Protein AF-A0A961Z4N6-F1 (afdb_monomer_lite)

Foldseek 3Di:
DDDDQQDPVLLVQLLVQLLVLVCCLPPPPQDPVLVVPLLPPPDVSVLVSLLSSLVSQLVSVVVSVHDNVLSNVLSVVLSVQLSVLVNVLSCVCVVVVDDPVDVVNVVSVVVSSVSSSVSSVVSSVVRNVVD

Radius of gyration: 15.74 Å; chains: 1; bounding box: 38×22×52 Å

pLDDT: mean 94.67, std 10.09, range [41.44, 98.81]

Sequence (131 aa):
MNTMPQSAETVLALLTYLLVKHVLFDFVFQSSWQVENKGRYGHPAGFVHAGLHGLGTFAALLLAHMPLEISAMLGLGEGVFHYHADWAKDQITRRFAWTPKDQAFWTALGIDQTVHHASYLAVAAIAVMIA

Secondary structure (DSSP, 8-state):
----PPPHHHHHHHHHHHHHHHHIIIIIS--HHHHHHTTSTT-HHHHHHHHHHHHHHHHHHHHTT--HHHHHHHHHHHHHHHHHHHHHHHHHHHHTT--TTSHHHHHHHHHHHHHHHHHHHHHHHHHHHH-

Structure (mmCIF, N/CA/C/O backbone):
data_AF-A0A961Z4N6-F1
#
_entry.id   AF-A0A961Z4N6-F1
#
loop_
_atom_site.group_PDB
_atom_site.id
_atom_site.type_symbol
_atom_site.label_atom_id
_atom_site.label_alt_id
_atom_site.label_comp_id
_atom_site.label_asym_id
_atom_site.label_entity_id
_atom_site.label_seq_id
_atom_site.pdbx_PDB_ins_code
_atom_site.Cartn_x
_atom_site.Cartn_y
_atom_site.Cartn_z
_atom_site.occupancy
_atom_site.B_iso_or_equiv
_atom_site.auth_seq_id
_atom_site.auth_comp_id
_atom_site.auth_asym_id
_atom_site.auth_atom_id
_atom_site.pdbx_PDB_model_num
ATOM 1 N N . MET A 1 1 ? 13.204 -7.185 -28.816 1.00 43.25 1 MET A N 1
ATOM 2 C CA . MET A 1 1 ? 13.237 -5.985 -27.957 1.00 43.25 1 MET A CA 1
ATOM 3 C C . MET A 1 1 ? 14.340 -6.221 -26.950 1.00 43.25 1 MET A C 1
ATOM 5 O O . MET A 1 1 ? 14.276 -7.236 -26.274 1.00 43.25 1 MET A O 1
ATOM 9 N N . ASN A 1 2 ? 15.383 -5.390 -26.947 1.00 41.44 2 ASN A N 1
ATOM 10 C CA . ASN A 1 2 ? 16.447 -5.501 -25.952 1.00 41.44 2 ASN A CA 1
ATOM 11 C C . ASN A 1 2 ? 15.917 -4.909 -24.651 1.00 41.44 2 ASN A C 1
ATOM 13 O O . ASN A 1 2 ? 15.708 -3.703 -24.554 1.00 41.44 2 ASN A O 1
ATOM 17 N N . THR A 1 3 ? 15.634 -5.795 -23.717 1.00 52.03 3 THR A N 1
ATOM 18 C CA . THR A 1 3 ? 15.297 -5.520 -22.334 1.00 52.03 3 THR A CA 1
ATOM 19 C C . THR A 1 3 ? 16.523 -4.932 -21.625 1.00 52.03 3 THR A C 1
ATOM 21 O O . THR A 1 3 ? 17.619 -5.493 -21.712 1.00 52.03 3 THR A O 1
ATOM 24 N N . MET A 1 4 ? 16.390 -3.733 -21.044 1.00 52.28 4 MET A N 1
ATOM 25 C CA . MET A 1 4 ? 17.478 -3.108 -20.287 1.00 52.28 4 MET A CA 1
ATOM 26 C C . MET A 1 4 ? 17.373 -3.595 -18.841 1.00 52.28 4 MET A C 1
ATOM 28 O O . MET A 1 4 ? 16.414 -3.222 -18.165 1.00 52.28 4 MET A O 1
ATOM 32 N N . PRO A 1 5 ? 18.350 -4.370 -18.335 1.00 58.50 5 PRO A N 1
ATOM 33 C CA . PRO A 1 5 ? 18.309 -4.828 -16.956 1.00 58.50 5 PRO A CA 1
ATOM 34 C C . PRO A 1 5 ? 18.259 -3.615 -16.026 1.00 58.50 5 PRO A C 1
ATOM 36 O O . PRO A 1 5 ? 19.103 -2.719 -16.119 1.00 58.50 5 PRO A O 1
ATOM 39 N N . GLN A 1 6 ? 17.269 -3.576 -15.132 1.00 68.31 6 GLN A N 1
ATOM 40 C CA . GLN A 1 6 ? 17.198 -2.518 -14.129 1.00 68.31 6 GLN A CA 1
ATOM 41 C C . GLN A 1 6 ? 18.440 -2.582 -13.237 1.00 68.31 6 GLN A C 1
ATOM 43 O O . GLN A 1 6 ? 18.776 -3.638 -12.694 1.00 68.31 6 GLN A O 1
ATOM 48 N N . SER A 1 7 ? 19.130 -1.450 -13.075 1.00 82.75 7 SER A N 1
ATOM 49 C CA . SER A 1 7 ? 20.243 -1.377 -12.131 1.00 82.75 7 SER A CA 1
ATOM 50 C C . SER A 1 7 ? 19.712 -1.526 -10.701 1.00 82.75 7 SER A C 1
ATOM 52 O O . SER A 1 7 ? 18.543 -1.248 -10.416 1.00 82.75 7 SER A O 1
ATOM 54 N N . ALA A 1 8 ? 20.575 -1.939 -9.767 1.00 88.56 8 ALA A N 1
ATOM 55 C CA . ALA A 1 8 ? 20.203 -2.007 -8.351 1.00 88.56 8 ALA A CA 1
ATOM 56 C C . ALA A 1 8 ? 19.663 -0.656 -7.841 1.00 88.56 8 ALA A C 1
ATOM 58 O O . ALA A 1 8 ? 18.754 -0.615 -7.018 1.00 88.56 8 ALA A O 1
ATOM 59 N N . GLU A 1 9 ? 20.175 0.449 -8.384 1.00 90.12 9 GLU A N 1
ATOM 60 C CA . GLU A 1 9 ? 19.723 1.810 -8.095 1.00 90.12 9 GLU A CA 1
ATOM 61 C C . GLU A 1 9 ? 18.273 2.032 -8.544 1.00 90.12 9 GLU A C 1
ATOM 63 O O . GLU A 1 9 ? 17.486 2.588 -7.780 1.00 90.12 9 GLU A O 1
ATOM 68 N N . THR A 1 10 ? 17.884 1.555 -9.735 1.00 89.62 10 THR A N 1
ATOM 69 C CA . THR A 1 10 ? 16.497 1.636 -10.222 1.00 89.62 10 THR A CA 1
ATOM 70 C C . THR A 1 10 ? 15.542 0.854 -9.323 1.00 89.62 10 THR A C 1
ATOM 72 O O . THR A 1 10 ? 14.493 1.377 -8.952 1.00 89.62 10 THR A O 1
ATOM 75 N N . VAL A 1 11 ? 15.917 -0.361 -8.909 1.00 93.00 11 VAL A N 1
ATOM 76 C CA . VAL A 1 11 ? 15.087 -1.187 -8.014 1.00 93.00 11 VAL A CA 1
ATOM 77 C C . VAL A 1 11 ? 14.940 -0.532 -6.640 1.00 93.00 11 VAL A C 1
ATOM 79 O O . VAL A 1 11 ? 13.837 -0.470 -6.097 1.00 93.00 11 VAL A O 1
ATOM 82 N N . LEU A 1 12 ? 16.031 0.001 -6.082 1.00 95.38 12 LEU A N 1
ATOM 83 C CA . LEU A 1 12 ? 15.997 0.722 -4.809 1.00 95.38 12 LEU A CA 1
ATOM 84 C C . LEU A 1 12 ? 15.148 1.995 -4.900 1.00 95.38 12 LEU A C 1
ATOM 86 O O . LEU A 1 12 ? 14.374 2.269 -3.982 1.00 95.38 12 LEU A O 1
ATOM 90 N N . ALA A 1 13 ? 15.241 2.747 -5.998 1.00 95.75 13 ALA A N 1
ATOM 91 C CA . ALA A 1 13 ? 14.413 3.927 -6.231 1.00 95.75 13 ALA A CA 1
ATOM 92 C C . ALA A 1 13 ? 12.924 3.561 -6.349 1.00 95.75 13 ALA A C 1
ATOM 94 O O . ALA A 1 13 ? 12.087 4.202 -5.711 1.00 95.75 13 ALA A O 1
ATOM 95 N N . LEU A 1 14 ? 12.600 2.496 -7.093 1.00 96.62 14 LEU A N 1
ATOM 96 C CA . LEU A 1 14 ? 11.241 1.971 -7.224 1.00 96.62 14 LEU A CA 1
ATOM 97 C C . LEU A 1 14 ? 10.671 1.563 -5.861 1.00 96.62 14 LEU A C 1
ATOM 99 O O . LEU A 1 14 ? 9.601 2.031 -5.477 1.00 96.62 14 LEU A O 1
ATOM 103 N N . LEU A 1 15 ? 11.392 0.738 -5.099 1.00 98.00 15 LEU A N 1
ATOM 104 C CA . LEU A 1 15 ? 10.952 0.309 -3.770 1.00 98.00 15 LEU A CA 1
ATOM 105 C C . LEU A 1 15 ? 10.799 1.497 -2.819 1.00 98.00 15 LEU A C 1
ATOM 107 O O . LEU A 1 15 ? 9.801 1.582 -2.112 1.00 98.00 15 LEU A O 1
ATOM 111 N N . THR A 1 16 ? 11.732 2.451 -2.839 1.00 98.38 16 THR A N 1
ATOM 112 C CA . THR A 1 16 ? 11.635 3.667 -2.020 1.00 98.38 16 THR A CA 1
ATOM 113 C C . THR A 1 16 ? 10.366 4.449 -2.348 1.00 98.38 16 THR A C 1
ATOM 115 O O . THR A 1 16 ? 9.631 4.826 -1.437 1.00 98.38 16 THR A O 1
ATOM 118 N N . TYR A 1 17 ? 10.060 4.642 -3.634 1.00 98.56 17 TYR A N 1
ATOM 119 C CA . TYR A 1 17 ? 8.821 5.290 -4.056 1.00 98.56 17 TYR A CA 1
ATOM 120 C C . TYR A 1 17 ? 7.591 4.536 -3.535 1.00 98.56 17 TYR A C 1
ATOM 122 O O . TYR A 1 17 ? 6.687 5.151 -2.970 1.00 98.56 17 TYR A O 1
ATOM 130 N N . LEU A 1 18 ? 7.551 3.210 -3.698 1.00 98.56 18 LEU A N 1
ATOM 131 C CA . LEU A 1 18 ? 6.416 2.381 -3.278 1.00 98.56 18 LEU A CA 1
ATOM 132 C C . LEU A 1 18 ? 6.210 2.401 -1.750 1.00 98.56 18 LEU A C 1
ATOM 134 O O . LEU A 1 18 ? 5.076 2.432 -1.277 1.00 98.56 18 LEU A O 1
ATOM 138 N N . LEU A 1 19 ? 7.287 2.456 -0.966 1.00 98.50 19 LEU A N 1
ATOM 139 C CA . LEU A 1 19 ? 7.204 2.602 0.491 1.00 98.50 19 LEU A CA 1
ATOM 140 C C . LEU A 1 19 ? 6.708 3.998 0.895 1.00 98.50 19 LEU A C 1
ATOM 142 O O . LEU A 1 19 ? 5.834 4.128 1.753 1.00 98.50 19 LEU A O 1
ATOM 146 N N . VAL A 1 20 ? 7.218 5.052 0.250 1.00 98.62 20 VAL A N 1
ATOM 147 C CA . VAL A 1 20 ? 6.794 6.431 0.529 1.00 98.62 20 VAL A CA 1
ATOM 148 C C . VAL A 1 20 ? 5.337 6.654 0.122 1.00 98.62 20 VAL A C 1
ATOM 150 O O . VAL A 1 20 ? 4.575 7.217 0.906 1.00 98.62 20 VAL A O 1
ATOM 153 N N . LYS A 1 21 ? 4.895 6.176 -1.052 1.00 98.25 21 LYS A N 1
ATOM 154 C CA . LYS A 1 21 ? 3.476 6.288 -1.441 1.00 98.25 21 LYS A CA 1
ATOM 155 C C . LYS A 1 21 ? 2.580 5.589 -0.422 1.00 98.25 21 LYS A C 1
ATOM 157 O O . LYS A 1 21 ? 1.518 6.110 -0.102 1.00 98.25 21 LYS A O 1
ATOM 162 N N . HIS A 1 22 ? 3.014 4.437 0.096 1.00 98.56 22 HIS A N 1
ATOM 163 C CA . HIS A 1 22 ? 2.210 3.640 1.011 1.00 98.56 22 HIS A CA 1
ATOM 164 C C . HIS A 1 22 ? 1.929 4.411 2.291 1.00 98.56 22 HIS A C 1
ATOM 166 O O . HIS A 1 22 ? 0.772 4.584 2.660 1.00 98.56 22 HIS A O 1
ATOM 172 N N . VAL A 1 23 ? 2.974 4.944 2.937 1.00 98.44 23 VAL A N 1
ATOM 173 C CA . VAL A 1 23 ? 2.776 5.713 4.170 1.00 98.44 23 VAL A CA 1
ATOM 174 C C . VAL A 1 23 ? 1.920 6.961 3.927 1.00 98.44 23 VAL A C 1
ATOM 176 O O . VAL A 1 23 ? 1.067 7.300 4.747 1.00 98.44 23 VAL A O 1
ATOM 179 N N . LEU A 1 24 ? 2.090 7.617 2.775 1.00 98.62 24 LEU A N 1
ATOM 180 C CA . LEU A 1 24 ? 1.288 8.780 2.416 1.00 98.62 24 LEU A CA 1
ATOM 181 C C . LEU A 1 24 ? -0.191 8.421 2.235 1.00 98.62 24 LEU A C 1
ATOM 183 O O . LEU A 1 24 ? -1.047 9.121 2.768 1.00 98.62 24 LEU A O 1
ATOM 187 N N . PHE A 1 25 ? -0.512 7.343 1.524 1.00 98.44 25 PHE A N 1
ATOM 188 C CA . PHE A 1 25 ? -1.897 6.978 1.222 1.00 98.44 25 PHE A CA 1
ATOM 189 C C . PHE A 1 25 ? -2.631 6.300 2.380 1.00 98.44 25 PHE A C 1
ATOM 191 O O . PHE A 1 25 ? -3.842 6.493 2.480 1.00 98.44 25 PHE A O 1
ATOM 198 N N . ASP A 1 26 ? -1.929 5.587 3.264 1.00 97.38 26 ASP A N 1
ATOM 199 C CA . ASP A 1 26 ? -2.531 4.905 4.422 1.00 97.38 26 ASP A CA 1
ATOM 200 C C . ASP A 1 26 ? -2.633 5.782 5.667 1.00 97.38 26 ASP A C 1
ATOM 202 O O . ASP A 1 26 ? -3.561 5.632 6.457 1.00 97.38 26 ASP A O 1
ATOM 206 N N . PHE A 1 27 ? -1.692 6.706 5.872 1.00 96.62 27 PHE A N 1
ATOM 207 C CA . PHE A 1 27 ? -1.607 7.421 7.150 1.00 96.62 27 PHE A CA 1
ATOM 208 C C . PHE A 1 27 ? -1.743 8.930 7.028 1.00 96.62 27 PHE A C 1
ATOM 210 O O . PHE A 1 27 ? -2.223 9.563 7.965 1.00 96.62 27 PHE A O 1
ATOM 217 N N . VAL A 1 28 ? -1.328 9.523 5.906 1.00 98.00 28 VAL A N 1
ATOM 218 C CA . VAL A 1 28 ? -1.317 10.989 5.762 1.00 98.00 28 VAL A CA 1
ATOM 219 C C . VAL A 1 28 ? -2.552 11.489 5.018 1.00 98.00 28 VAL A C 1
ATOM 221 O O . VAL A 1 28 ? -3.194 12.441 5.451 1.00 98.00 28 VAL A O 1
ATOM 224 N N . PHE A 1 29 ? -2.898 10.850 3.903 1.00 97.81 29 PHE A N 1
ATOM 225 C CA . PHE A 1 29 ? -3.965 11.287 3.000 1.00 97.81 29 PHE A CA 1
ATOM 226 C C . PHE A 1 29 ? -5.232 10.439 3.101 1.00 97.81 29 PHE A C 1
ATOM 228 O O . PHE A 1 29 ? -6.232 10.761 2.456 1.00 97.81 29 PHE A O 1
ATOM 235 N N . GLN A 1 30 ? -5.221 9.378 3.912 1.00 97.31 30 GLN A N 1
ATOM 236 C CA . GLN A 1 30 ? -6.412 8.572 4.126 1.00 97.31 30 GLN A CA 1
ATOM 237 C C . GLN A 1 30 ? -7.479 9.385 4.870 1.00 97.31 30 GLN A C 1
ATOM 239 O O . GLN A 1 30 ? -7.289 9.830 5.999 1.00 97.31 30 GLN A O 1
ATOM 244 N N . SER A 1 31 ? -8.637 9.560 4.239 1.00 97.81 31 SER A N 1
ATOM 245 C CA . SER A 1 31 ? -9.771 10.267 4.838 1.00 97.81 31 SER A CA 1
ATOM 246 C C . SER A 1 31 ? -10.504 9.413 5.877 1.00 97.81 31 SER A C 1
ATOM 248 O O . SER A 1 31 ? -10.537 8.183 5.782 1.00 97.81 31 SER A O 1
ATOM 250 N N . SER A 1 32 ? -11.205 10.056 6.816 1.00 97.12 32 SER A N 1
ATOM 251 C CA . SER A 1 32 ? -12.086 9.363 7.771 1.00 97.12 32 SER A CA 1
ATOM 252 C C . SER A 1 32 ? -13.142 8.505 7.064 1.00 97.12 32 SER A C 1
ATOM 254 O O . SER A 1 32 ? -13.393 7.376 7.476 1.00 97.12 32 SER A O 1
ATOM 256 N N . TRP A 1 33 ? -13.676 8.976 5.929 1.00 98.00 33 TRP A N 1
ATOM 257 C CA . TRP A 1 33 ? -14.607 8.199 5.106 1.00 98.00 33 TRP A CA 1
ATOM 258 C C . TRP A 1 33 ? -13.995 6.880 4.610 1.00 98.00 33 TRP A C 1
ATOM 260 O O . TRP A 1 33 ? -14.667 5.847 4.630 1.00 98.00 33 TRP A O 1
ATOM 270 N N . GLN A 1 34 ? -12.719 6.885 4.210 1.00 97.75 34 GLN A N 1
ATOM 271 C CA . GLN A 1 34 ? -11.994 5.663 3.851 1.00 97.75 34 GLN A CA 1
ATOM 272 C C . GLN A 1 34 ? -11.776 4.762 5.059 1.00 97.75 34 GLN A C 1
ATOM 274 O O . GLN A 1 34 ? -12.093 3.581 4.979 1.00 97.75 34 GLN A O 1
ATOM 279 N N . VAL A 1 35 ? -11.282 5.299 6.176 1.00 95.00 35 VAL A N 1
ATOM 280 C CA . VAL A 1 35 ? -11.017 4.516 7.396 1.00 95.00 35 VAL A CA 1
ATOM 281 C C . VAL A 1 35 ? -12.274 3.793 7.886 1.00 95.00 35 VAL A C 1
ATOM 283 O O . VAL A 1 35 ? -12.233 2.602 8.179 1.00 95.00 35 VAL A O 1
ATOM 286 N N . GLU A 1 36 ? -13.411 4.483 7.923 1.00 95.38 36 GLU A N 1
ATOM 287 C CA . GLU A 1 36 ? -14.661 3.927 8.447 1.00 95.38 36 GLU A CA 1
ATOM 288 C C . GLU A 1 36 ? -15.279 2.858 7.539 1.00 95.38 36 GLU A C 1
ATOM 290 O O . GLU A 1 36 ? -15.954 1.945 8.027 1.00 95.38 36 GLU A O 1
ATOM 295 N N . ASN A 1 37 ? -15.068 2.968 6.222 1.00 97.19 37 ASN A N 1
ATOM 296 C CA . ASN A 1 37 ? -15.833 2.204 5.242 1.00 97.19 37 ASN A CA 1
ATOM 297 C C . ASN A 1 37 ? -15.009 1.243 4.373 1.00 97.19 37 ASN A C 1
ATOM 299 O O . ASN A 1 37 ? -15.619 0.376 3.749 1.00 97.19 37 ASN A O 1
ATOM 303 N N . LYS A 1 38 ? -13.669 1.335 4.316 1.00 93.25 38 LYS A N 1
ATOM 304 C CA . LYS A 1 38 ? -12.846 0.455 3.454 1.00 93.25 38 LYS A CA 1
ATOM 305 C C . LYS A 1 38 ? -12.956 -1.027 3.814 1.00 93.25 38 LYS A C 1
ATOM 307 O O . LYS A 1 38 ? -12.860 -1.885 2.947 1.00 93.25 38 LYS A O 1
ATOM 312 N N . GLY A 1 39 ? -13.278 -1.305 5.073 1.00 93.69 39 GLY A N 1
ATOM 313 C CA . GLY A 1 39 ? -13.576 -2.637 5.580 1.00 93.69 39 GLY A CA 1
ATOM 314 C C . GLY A 1 39 ? -14.864 -3.284 5.068 1.00 93.69 39 GLY A C 1
ATOM 315 O O . GLY A 1 39 ? -15.069 -4.482 5.251 1.00 93.69 39 GLY A O 1
ATOM 316 N N . ARG A 1 40 ? -15.765 -2.526 4.433 1.00 96.81 40 ARG A N 1
ATOM 317 C CA . ARG A 1 40 ? -17.021 -3.054 3.886 1.00 96.81 40 ARG A CA 1
ATOM 318 C C . ARG A 1 40 ? -16.783 -3.543 2.460 1.00 96.81 40 ARG A C 1
ATOM 320 O O . ARG A 1 40 ? -16.469 -2.749 1.573 1.00 96.81 40 ARG A O 1
ATOM 327 N N . TYR A 1 41 ? -16.960 -4.844 2.234 1.00 97.88 41 TYR A N 1
ATOM 328 C CA . TYR A 1 41 ? -16.776 -5.428 0.905 1.00 97.88 41 TYR A CA 1
ATOM 329 C C . TYR A 1 41 ? -17.703 -4.756 -0.125 1.00 97.88 41 TYR A C 1
ATOM 331 O O . TYR A 1 41 ? -18.867 -4.484 0.161 1.00 97.88 41 TYR A O 1
ATOM 339 N N . GLY A 1 42 ? -17.180 -4.450 -1.309 1.00 97.25 42 GLY A N 1
ATOM 340 C CA . GLY A 1 42 ? -17.848 -3.694 -2.367 1.00 97.25 42 GLY A CA 1
ATOM 341 C C . GLY A 1 42 ? -18.025 -2.189 -2.125 1.00 97.25 42 GLY A C 1
ATOM 342 O O . GLY A 1 42 ? -18.550 -1.502 -3.000 1.00 97.25 42 GLY A O 1
ATOM 343 N N . HIS A 1 43 ? -17.634 -1.639 -0.971 1.00 98.25 43 HIS A N 1
ATOM 344 C CA . HIS A 1 43 ? -17.892 -0.229 -0.686 1.00 98.25 43 HIS A CA 1
ATOM 345 C C . HIS A 1 43 ? -16.961 0.706 -1.487 1.00 98.25 43 HIS A C 1
ATOM 347 O O . HIS A 1 43 ? -15.746 0.476 -1.504 1.00 98.25 43 HIS A O 1
ATOM 353 N N . PRO A 1 44 ? -17.472 1.820 -2.061 1.00 98.31 44 PRO A N 1
ATOM 354 C CA . PRO A 1 44 ? -16.670 2.752 -2.861 1.00 98.31 44 PRO A CA 1
ATOM 355 C C . PRO A 1 44 ? -15.416 3.270 -2.158 1.00 98.31 44 PRO A C 1
ATOM 357 O O . PRO A 1 44 ? -14.395 3.485 -2.794 1.00 98.31 44 PRO A O 1
ATOM 360 N N . ALA A 1 45 ? -15.466 3.431 -0.838 1.00 97.94 45 ALA A N 1
ATOM 361 C CA . ALA A 1 45 ? -14.321 3.881 -0.051 1.00 97.94 45 ALA A CA 1
ATOM 362 C C . ALA A 1 45 ? -13.110 2.947 -0.132 1.00 97.94 45 ALA A C 1
ATOM 364 O O . ALA A 1 45 ? -11.981 3.425 -0.240 1.00 97.94 45 ALA A O 1
ATOM 365 N N . GLY A 1 46 ? -13.346 1.631 -0.135 1.00 97.88 46 GLY A N 1
ATOM 366 C CA . GLY A 1 46 ? -12.277 0.658 -0.331 1.00 97.88 46 GLY A CA 1
ATOM 367 C C . GLY A 1 46 ? -11.731 0.715 -1.756 1.00 97.88 46 GLY A C 1
ATOM 368 O O . GLY A 1 46 ? -10.519 0.722 -1.933 1.00 97.88 46 GLY A O 1
ATOM 369 N N . PHE A 1 47 ? -12.598 0.866 -2.764 1.00 98.44 47 PHE A N 1
ATOM 370 C CA . PHE A 1 47 ? -12.160 1.011 -4.158 1.00 98.44 47 PHE A CA 1
ATOM 371 C C . PHE A 1 47 ? -11.365 2.290 -4.410 1.00 98.44 47 PHE A C 1
ATOM 373 O O . PHE A 1 47 ? -10.356 2.245 -5.101 1.00 98.44 47 PHE A O 1
ATOM 380 N N . VAL A 1 48 ? -11.780 3.424 -3.841 1.00 98.56 48 VAL A N 1
ATOM 381 C CA . VAL A 1 48 ? -11.049 4.692 -3.970 1.00 98.56 48 VAL A CA 1
ATOM 382 C C . VAL A 1 48 ? -9.678 4.578 -3.312 1.00 98.56 48 VAL A C 1
ATOM 384 O O . VAL A 1 48 ? -8.683 4.961 -3.915 1.00 98.56 48 VAL A O 1
ATOM 387 N N . HIS A 1 49 ? -9.604 4.025 -2.100 1.00 98.50 49 HIS A N 1
ATOM 388 C CA . HIS A 1 49 ? -8.333 3.850 -1.400 1.00 98.50 49 HIS A CA 1
ATOM 389 C C . HIS A 1 49 ? -7.378 2.910 -2.147 1.00 98.50 49 HIS A C 1
ATOM 391 O O . HIS A 1 49 ? -6.266 3.304 -2.488 1.00 98.50 49 HIS A O 1
ATOM 397 N N . ALA A 1 50 ? -7.845 1.715 -2.501 1.00 98.56 50 ALA A N 1
ATOM 398 C CA . ALA A 1 50 ? -7.064 0.755 -3.270 1.00 98.56 50 ALA A CA 1
ATOM 399 C C . ALA A 1 50 ? -6.696 1.274 -4.673 1.00 98.56 50 ALA A C 1
ATOM 401 O O . ALA A 1 50 ? -5.607 1.011 -5.178 1.00 98.56 50 ALA A O 1
ATOM 402 N N . GLY A 1 51 ? -7.581 2.057 -5.296 1.00 98.50 51 GLY A N 1
ATOM 403 C CA . GLY A 1 51 ? -7.339 2.708 -6.579 1.00 98.50 51 GLY A CA 1
ATOM 404 C C . GLY A 1 51 ? -6.214 3.738 -6.514 1.00 98.50 51 GLY A C 1
ATOM 405 O O . GLY A 1 51 ? -5.388 3.776 -7.421 1.00 98.50 51 GLY A O 1
ATOM 406 N N . LEU A 1 52 ? -6.121 4.527 -5.436 1.00 98.62 52 LEU A N 1
ATOM 407 C CA . LEU A 1 52 ? -4.987 5.436 -5.218 1.00 98.62 52 LEU A CA 1
ATOM 408 C C . LEU A 1 52 ? -3.668 4.663 -5.133 1.00 98.62 52 LEU A C 1
ATOM 410 O O . LEU A 1 52 ? -2.690 5.052 -5.772 1.00 98.62 52 LEU A O 1
ATOM 414 N N . HIS A 1 53 ? -3.651 3.539 -4.413 1.00 98.75 53 HIS A N 1
ATOM 415 C CA . HIS A 1 53 ? -2.469 2.680 -4.333 1.00 98.75 53 HIS A CA 1
ATOM 416 C C . HIS A 1 53 ? -2.073 2.105 -5.685 1.00 98.75 53 HIS A C 1
ATOM 418 O O . HIS A 1 53 ? -0.917 2.284 -6.078 1.00 98.75 53 HIS A O 1
ATOM 424 N N . GLY A 1 54 ? -3.028 1.535 -6.423 1.00 98.81 54 GLY A N 1
ATOM 425 C CA . GLY A 1 54 ? -2.784 0.979 -7.751 1.00 98.81 54 GLY A CA 1
ATOM 426 C C . GLY A 1 54 ? -2.308 2.027 -8.761 1.00 98.81 54 GLY A C 1
ATOM 427 O O . GLY A 1 54 ? -1.361 1.779 -9.507 1.00 98.81 54 GLY A O 1
ATOM 428 N N . LEU A 1 55 ? -2.888 3.235 -8.743 1.00 98.81 55 LEU A N 1
ATOM 429 C CA . LEU A 1 55 ? -2.436 4.367 -9.564 1.00 98.81 55 LEU A CA 1
ATOM 430 C C . LEU A 1 55 ? -1.027 4.833 -9.180 1.00 98.81 55 LEU A C 1
ATOM 432 O O . LEU A 1 55 ? -0.222 5.144 -10.056 1.00 98.81 55 LEU A O 1
ATOM 436 N N . GLY A 1 56 ? -0.704 4.852 -7.886 1.00 98.75 56 GLY A N 1
ATOM 437 C CA . GLY A 1 56 ? 0.646 5.156 -7.419 1.00 98.75 56 GLY A CA 1
ATOM 438 C C . GLY A 1 56 ? 1.664 4.098 -7.851 1.00 98.75 56 GLY A C 1
ATOM 439 O O . GLY A 1 56 ? 2.764 4.446 -8.270 1.00 98.75 56 GLY A O 1
ATOM 440 N N . THR A 1 57 ? 1.296 2.814 -7.817 1.00 98.75 57 THR A N 1
ATOM 441 C CA . THR A 1 57 ? 2.138 1.715 -8.318 1.00 98.75 57 THR A CA 1
ATOM 442 C C . THR A 1 57 ? 2.349 1.821 -9.827 1.00 98.75 57 THR A C 1
ATOM 444 O O . THR A 1 57 ? 3.478 1.715 -10.301 1.00 98.75 57 THR A O 1
ATOM 447 N N . PHE A 1 58 ? 1.286 2.107 -10.580 1.00 98.69 58 PHE A N 1
ATOM 448 C CA . PHE A 1 58 ? 1.355 2.379 -12.015 1.00 98.69 58 PHE A CA 1
ATOM 449 C C . PHE A 1 58 ? 2.329 3.523 -12.333 1.00 98.69 58 PHE A C 1
ATOM 451 O O . PHE A 1 58 ? 3.228 3.356 -13.157 1.00 98.69 58 PHE A O 1
ATOM 458 N N . ALA A 1 59 ? 2.203 4.659 -11.640 1.00 98.56 59 ALA A N 1
ATOM 459 C CA . ALA A 1 59 ? 3.093 5.802 -11.821 1.00 98.56 59 ALA A CA 1
ATOM 460 C C . ALA A 1 59 ? 4.555 5.459 -11.487 1.00 98.56 59 ALA A C 1
ATOM 462 O O . ALA A 1 59 ? 5.456 5.835 -12.236 1.00 98.56 59 ALA A O 1
ATOM 463 N N . ALA A 1 60 ? 4.795 4.705 -10.410 1.00 97.94 60 ALA A N 1
ATOM 464 C CA . ALA A 1 60 ? 6.134 4.264 -10.020 1.00 97.94 60 ALA A CA 1
ATOM 465 C C . ALA A 1 60 ? 6.813 3.426 -11.118 1.00 97.94 60 ALA A C 1
ATOM 467 O O . ALA A 1 60 ? 7.987 3.629 -11.424 1.00 97.94 60 ALA A O 1
ATOM 468 N N . LEU A 1 61 ? 6.065 2.511 -11.742 1.00 97.19 61 LEU A N 1
ATOM 469 C CA . LEU A 1 61 ? 6.569 1.640 -12.806 1.00 97.19 61 LEU A CA 1
ATOM 470 C C . LEU A 1 61 ? 6.855 2.408 -14.102 1.00 97.19 61 LEU A C 1
ATOM 472 O O . LEU A 1 61 ? 7.878 2.157 -14.739 1.00 97.19 61 LEU A O 1
ATOM 476 N N . LEU A 1 62 ? 6.023 3.394 -14.452 1.00 96.19 62 LEU A N 1
ATOM 477 C CA . LEU A 1 62 ? 6.303 4.286 -15.581 1.00 96.19 62 LEU A CA 1
ATOM 478 C C . LEU A 1 62 ? 7.578 5.110 -15.363 1.00 96.19 62 LEU A C 1
ATOM 480 O O . LEU A 1 62 ? 8.378 5.253 -16.285 1.00 96.19 62 LEU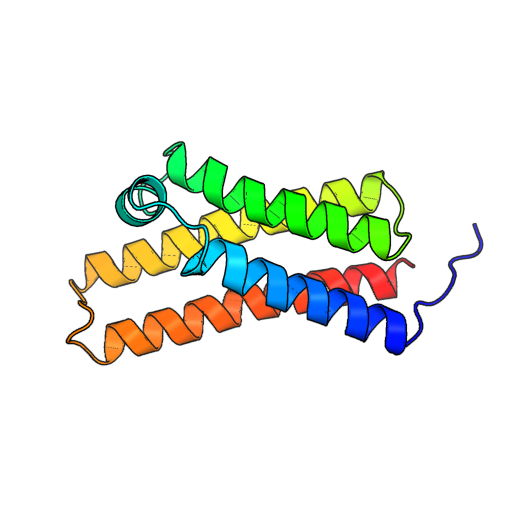 A O 1
ATOM 484 N N . LEU A 1 63 ? 7.800 5.615 -14.145 1.00 94.19 63 LEU A N 1
ATOM 485 C CA . LEU A 1 63 ? 9.038 6.319 -13.784 1.00 94.19 63 LEU A CA 1
ATOM 486 C C . LEU A 1 63 ? 10.267 5.397 -13.837 1.00 94.19 63 LEU A C 1
ATOM 488 O O . LEU A 1 63 ? 11.371 5.853 -14.130 1.00 94.19 63 LEU A O 1
ATOM 492 N N . ALA A 1 64 ? 10.072 4.098 -13.611 1.00 92.81 64 ALA A N 1
ATOM 493 C CA . ALA A 1 64 ? 11.084 3.063 -13.808 1.00 92.81 64 ALA A CA 1
ATOM 494 C C . ALA A 1 64 ? 11.213 2.601 -15.278 1.00 92.81 64 ALA A C 1
ATOM 496 O O . ALA A 1 64 ? 11.884 1.608 -15.544 1.00 92.81 64 ALA A O 1
ATOM 497 N N . HIS A 1 65 ? 10.603 3.319 -16.230 1.00 91.75 65 HIS A N 1
ATOM 498 C CA . HIS A 1 65 ? 10.628 3.044 -17.672 1.00 91.75 65 HIS A CA 1
ATOM 499 C C . HIS A 1 65 ? 10.047 1.679 -18.076 1.00 91.75 65 HIS A C 1
ATOM 501 O O . HIS A 1 65 ? 10.395 1.137 -19.127 1.00 91.75 65 HIS A O 1
ATOM 507 N N . MET A 1 66 ? 9.138 1.124 -17.271 1.00 92.56 66 MET A N 1
ATOM 508 C CA . MET A 1 66 ? 8.433 -0.100 -17.639 1.00 92.56 66 MET A CA 1
ATOM 509 C C . MET A 1 66 ? 7.425 0.162 -18.770 1.00 92.56 66 MET A C 1
ATOM 511 O O . MET A 1 66 ? 6.840 1.249 -18.831 1.00 92.56 66 MET A O 1
ATOM 515 N N . PRO A 1 67 ? 7.157 -0.829 -19.645 1.00 94.12 67 PRO A N 1
ATOM 516 C CA . PRO A 1 67 ? 6.129 -0.705 -20.675 1.00 94.12 67 PRO A CA 1
ATOM 517 C C . PRO A 1 67 ? 4.766 -0.327 -20.085 1.00 94.12 67 PRO A C 1
ATOM 519 O O . PRO A 1 67 ? 4.427 -0.725 -18.964 1.00 94.12 67 PRO A O 1
ATOM 522 N N . LEU A 1 68 ? 3.972 0.427 -20.849 1.00 96.00 68 LEU A N 1
ATOM 523 C CA . LEU A 1 68 ? 2.683 0.957 -20.399 1.00 96.00 68 LEU A CA 1
ATOM 524 C C . LEU A 1 68 ? 1.727 -0.164 -19.980 1.00 96.00 68 LEU A C 1
ATOM 526 O O . LEU A 1 68 ? 1.104 -0.086 -18.923 1.00 96.00 68 LEU A O 1
ATOM 530 N N . GLU A 1 69 ? 1.643 -1.218 -20.789 1.00 96.12 69 GLU A N 1
ATOM 531 C CA . GLU A 1 69 ? 0.749 -2.355 -20.582 1.00 96.12 69 GLU A CA 1
ATOM 532 C C . GLU A 1 69 ? 1.120 -3.116 -19.308 1.00 96.12 69 GLU A C 1
ATOM 534 O O . GLU A 1 69 ? 0.262 -3.406 -18.477 1.00 96.12 69 GLU A O 1
ATOM 539 N N . ILE A 1 70 ? 2.417 -3.368 -19.115 1.00 95.00 70 ILE A N 1
ATOM 540 C CA . ILE A 1 70 ? 2.953 -4.026 -17.920 1.00 95.00 70 ILE A CA 1
ATOM 541 C C . ILE A 1 70 ? 2.692 -3.180 -16.675 1.00 95.00 70 ILE A C 1
ATOM 543 O O . ILE A 1 70 ? 2.221 -3.698 -15.662 1.00 95.00 70 ILE A O 1
ATOM 547 N N . SER A 1 71 ? 2.949 -1.873 -16.757 1.00 97.50 71 SER A N 1
ATOM 548 C CA . SER A 1 71 ? 2.706 -0.943 -15.655 1.00 97.50 71 SER A CA 1
ATOM 549 C C . SER A 1 71 ? 1.230 -0.931 -15.268 1.00 97.50 71 SER A C 1
ATOM 551 O O . SER A 1 71 ? 0.904 -0.981 -14.083 1.00 97.50 71 SER A O 1
ATOM 553 N N . ALA A 1 72 ? 0.329 -0.889 -16.254 1.00 98.31 72 ALA A N 1
ATOM 554 C CA . ALA A 1 72 ? -1.112 -0.885 -16.025 1.00 98.31 72 ALA A CA 1
ATOM 555 C C . ALA A 1 72 ? -1.588 -2.203 -15.397 1.00 98.31 72 ALA A C 1
ATOM 557 O O . ALA A 1 72 ? -2.354 -2.181 -14.434 1.00 98.31 72 ALA A O 1
ATOM 558 N N . MET A 1 73 ? -1.098 -3.345 -15.893 1.00 98.12 73 MET A N 1
ATOM 559 C CA . MET A 1 73 ? -1.418 -4.662 -15.338 1.00 98.12 73 MET A CA 1
ATOM 560 C C . MET A 1 73 ? -0.952 -4.802 -13.887 1.00 98.12 73 MET A C 1
ATOM 562 O O . MET A 1 73 ? -1.731 -5.234 -13.037 1.00 98.12 73 MET A O 1
ATOM 566 N N . LEU A 1 74 ? 0.292 -4.419 -13.587 1.00 98.19 74 LEU A N 1
ATOM 567 C CA . LEU A 1 74 ? 0.844 -4.516 -12.235 1.00 98.19 74 LEU A CA 1
ATOM 568 C C . LEU A 1 74 ? 0.201 -3.510 -11.276 1.00 98.19 74 LEU A C 1
ATOM 570 O O . LEU A 1 74 ? -0.097 -3.874 -10.144 1.00 98.19 74 LEU A O 1
ATOM 574 N N . GLY A 1 75 ? -0.068 -2.279 -11.721 1.00 98.62 75 GLY A N 1
ATOM 575 C CA . GLY A 1 75 ? -0.778 -1.281 -10.920 1.00 98.62 75 GLY A CA 1
ATOM 576 C C . GLY A 1 75 ? -2.208 -1.710 -10.585 1.00 98.62 75 GLY A C 1
ATOM 577 O O . GLY A 1 75 ? -2.625 -1.622 -9.431 1.00 98.62 75 GLY A O 1
ATOM 578 N N . LEU A 1 76 ? -2.948 -2.252 -11.560 1.00 98.75 76 LEU A N 1
ATOM 579 C CA . LEU A 1 76 ? -4.280 -2.812 -11.318 1.00 98.75 76 LEU A CA 1
ATOM 580 C C . LEU A 1 76 ? -4.217 -4.015 -10.369 1.00 98.75 76 LEU A C 1
ATOM 582 O O . LEU A 1 76 ? -5.011 -4.098 -9.433 1.00 98.75 76 LEU A O 1
ATOM 586 N N . GLY A 1 77 ? -3.275 -4.932 -10.599 1.00 98.62 77 GLY A N 1
ATOM 587 C CA . GLY A 1 77 ? -3.074 -6.107 -9.754 1.00 98.62 77 GLY A CA 1
ATOM 588 C C . GLY A 1 77 ? -2.744 -5.735 -8.309 1.00 98.62 77 GLY A C 1
ATOM 589 O O . GLY A 1 77 ? -3.333 -6.298 -7.387 1.00 98.62 77 GLY A O 1
ATOM 590 N N . GLU A 1 78 ? -1.869 -4.748 -8.107 1.00 98.62 78 GLU A N 1
ATOM 591 C CA . GLU A 1 78 ? -1.538 -4.235 -6.777 1.00 98.62 78 GLU A CA 1
ATOM 592 C C . GLU A 1 78 ? -2.750 -3.586 -6.113 1.00 98.62 78 GLU A C 1
ATOM 594 O O . GLU A 1 78 ? -3.042 -3.930 -4.976 1.00 98.62 78 GLU A O 1
ATOM 599 N N . GLY A 1 79 ? -3.526 -2.760 -6.822 1.00 98.75 79 GLY A N 1
ATOM 600 C CA . GLY A 1 79 ? -4.762 -2.193 -6.276 1.00 98.75 79 GLY A CA 1
ATOM 601 C C . GLY A 1 79 ? -5.779 -3.267 -5.866 1.00 98.75 79 GLY A C 1
ATOM 602 O O . GLY A 1 79 ? -6.347 -3.210 -4.777 1.00 98.75 79 GLY A O 1
ATOM 603 N N . VAL A 1 80 ? -5.983 -4.302 -6.690 1.00 98.81 80 VAL A N 1
ATOM 604 C CA . VAL A 1 80 ? -6.867 -5.430 -6.340 1.00 98.81 80 VAL A CA 1
ATOM 605 C C . VAL A 1 80 ? -6.349 -6.172 -5.109 1.00 98.81 80 VAL A C 1
ATOM 607 O O . VAL A 1 80 ? -7.139 -6.496 -4.221 1.00 98.81 80 VAL A O 1
ATOM 610 N N . PHE A 1 81 ? -5.047 -6.439 -5.032 1.00 98.81 81 PHE A N 1
ATOM 611 C CA . PHE A 1 81 ? -4.442 -7.078 -3.866 1.00 98.81 81 PHE A CA 1
ATOM 612 C C . PHE A 1 81 ? -4.613 -6.223 -2.605 1.00 98.81 81 PHE A C 1
ATOM 614 O O . PHE A 1 81 ? -5.098 -6.725 -1.592 1.00 98.81 81 PHE A O 1
ATOM 621 N N . HIS A 1 82 ? -4.291 -4.932 -2.698 1.00 98.69 82 HIS A N 1
ATOM 622 C CA . HIS A 1 82 ? -4.384 -3.955 -1.619 1.00 98.69 82 HIS A CA 1
ATOM 623 C C . HIS A 1 82 ? -5.795 -3.922 -1.034 1.00 98.69 82 HIS A C 1
ATOM 625 O O . HIS A 1 82 ? -5.985 -4.072 0.168 1.00 98.69 82 HIS A O 1
ATOM 631 N N . TYR A 1 83 ? -6.807 -3.843 -1.904 1.00 98.75 83 TYR A N 1
ATOM 632 C CA . TYR A 1 83 ? -8.212 -3.879 -1.507 1.00 98.75 83 TYR A CA 1
ATOM 633 C C . TYR A 1 83 ? -8.551 -5.090 -0.622 1.00 98.75 83 TYR A C 1
ATOM 635 O O . TYR A 1 83 ? -9.218 -4.954 0.405 1.00 98.75 83 TYR A O 1
ATOM 643 N N . HIS A 1 84 ? -8.098 -6.281 -1.019 1.00 98.75 84 HIS A N 1
ATOM 644 C CA . HIS A 1 84 ? -8.406 -7.513 -0.296 1.00 98.75 84 HIS A CA 1
ATOM 645 C C . HIS A 1 84 ? -7.591 -7.656 0.991 1.00 98.75 84 HIS A C 1
ATOM 647 O O . HIS A 1 84 ? -8.126 -8.170 1.974 1.00 98.75 84 HIS A O 1
ATOM 653 N N . ALA A 1 85 ? -6.337 -7.199 1.006 1.00 98.50 85 ALA A N 1
ATOM 654 C CA . ALA A 1 85 ? -5.498 -7.192 2.201 1.00 98.50 85 ALA A CA 1
ATOM 655 C C . ALA A 1 85 ? -6.097 -6.283 3.286 1.00 98.50 85 ALA A C 1
ATOM 657 O O . ALA A 1 85 ? -6.337 -6.735 4.408 1.00 98.50 85 ALA A O 1
ATOM 658 N N . ASP A 1 86 ? -6.461 -5.055 2.912 1.00 98.12 86 ASP A N 1
ATOM 659 C CA . ASP A 1 86 ? -7.123 -4.097 3.795 1.00 98.12 86 ASP A CA 1
ATOM 660 C C . ASP A 1 86 ? -8.449 -4.618 4.341 1.00 98.12 86 ASP A C 1
ATOM 662 O O . ASP A 1 86 ? -8.724 -4.546 5.545 1.00 98.12 86 ASP A O 1
ATOM 666 N N . TRP A 1 87 ? -9.281 -5.157 3.445 1.00 98.50 87 TRP A N 1
ATOM 667 C CA . TRP A 1 87 ? -10.548 -5.760 3.824 1.00 98.50 87 TRP A CA 1
ATOM 668 C C . TRP A 1 87 ? -10.322 -6.893 4.827 1.00 98.50 87 TRP A C 1
ATOM 670 O O . TRP A 1 87 ? -10.966 -6.914 5.875 1.00 98.50 87 TRP A O 1
ATOM 680 N N . ALA A 1 88 ? -9.381 -7.802 4.555 1.00 98.25 88 ALA A N 1
ATOM 681 C CA . ALA A 1 88 ? -9.100 -8.939 5.422 1.00 98.25 88 ALA A CA 1
ATOM 682 C C . ALA A 1 88 ? -8.630 -8.497 6.814 1.00 98.25 88 ALA A C 1
ATOM 684 O O . ALA A 1 88 ? -9.149 -9.003 7.814 1.00 98.25 88 ALA A O 1
ATOM 685 N N . LYS A 1 89 ? -7.708 -7.527 6.905 1.00 97.81 89 LYS A N 1
ATOM 686 C CA . LYS A 1 89 ? -7.272 -6.995 8.202 1.00 97.81 89 LYS A CA 1
ATOM 687 C C . LYS A 1 89 ? -8.436 -6.372 8.964 1.00 97.81 89 LYS A C 1
ATOM 689 O O . LYS A 1 89 ? -8.619 -6.676 10.141 1.00 97.81 89 LYS A O 1
ATOM 694 N N . ASP A 1 90 ? -9.249 -5.547 8.310 1.00 97.12 90 ASP A N 1
ATOM 695 C CA . ASP A 1 90 ? -10.392 -4.908 8.962 1.00 97.12 90 ASP A CA 1
ATOM 696 C C . ASP A 1 90 ? -11.431 -5.942 9.445 1.00 97.12 90 ASP A C 1
ATOM 698 O O . ASP A 1 90 ? -11.903 -5.847 10.582 1.00 97.12 90 ASP A O 1
ATOM 702 N N . GLN A 1 91 ? -11.703 -7.000 8.668 1.00 97.88 91 GLN A N 1
ATOM 703 C CA . GLN A 1 91 ? -12.560 -8.108 9.110 1.00 97.88 91 GLN A CA 1
ATOM 704 C C . GLN A 1 91 ? -12.004 -8.818 10.349 1.00 97.88 91 GLN A C 1
ATOM 706 O O . GLN A 1 91 ? -12.762 -9.113 11.276 1.00 97.88 91 GLN A O 1
ATOM 711 N N . ILE A 1 92 ? -10.695 -9.084 10.390 1.00 97.69 92 ILE A N 1
ATOM 712 C CA . ILE A 1 92 ? -10.038 -9.709 11.545 1.00 97.69 92 ILE A CA 1
ATOM 713 C C . ILE A 1 92 ? -10.177 -8.805 12.774 1.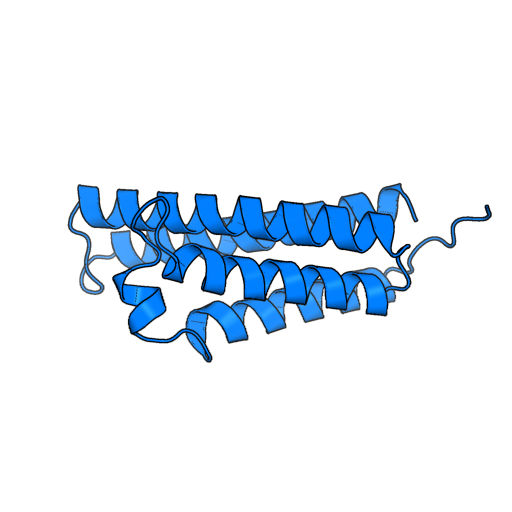00 97.69 92 ILE A C 1
ATOM 715 O O 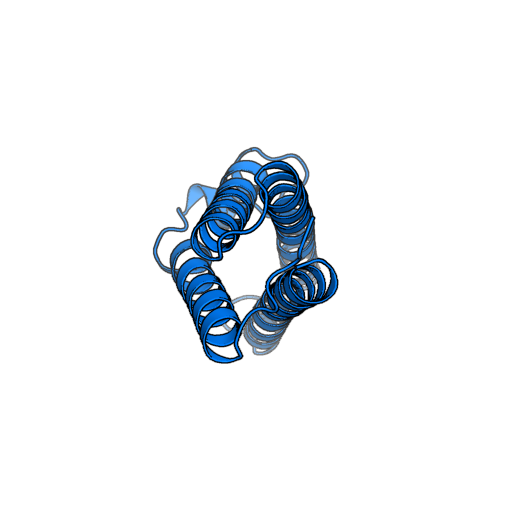. ILE A 1 92 ? -10.675 -9.250 13.809 1.00 97.69 92 ILE A O 1
ATOM 719 N N . THR A 1 93 ? -9.819 -7.525 12.657 1.00 97.56 93 THR A N 1
ATOM 720 C CA . THR A 1 93 ? -9.911 -6.557 13.758 1.00 97.56 93 THR A CA 1
ATOM 721 C C . THR A 1 93 ? -11.342 -6.435 14.290 1.00 97.56 93 THR A C 1
ATOM 723 O O . THR A 1 93 ? -11.542 -6.460 15.505 1.00 97.56 93 THR A O 1
ATOM 726 N N . ARG A 1 94 ? -12.355 -6.379 13.411 1.00 95.75 94 ARG A N 1
ATOM 727 C CA . ARG A 1 94 ? -13.772 -6.319 13.816 1.00 95.75 94 ARG A CA 1
ATOM 728 C C . ARG A 1 94 ? -14.257 -7.606 14.462 1.00 95.75 94 ARG A C 1
ATOM 730 O O . ARG A 1 94 ? -14.958 -7.541 15.468 1.00 95.75 94 ARG A O 1
ATOM 737 N N . ARG A 1 95 ? -13.884 -8.768 13.916 1.00 97.38 95 ARG A N 1
ATOM 738 C CA . ARG A 1 95 ? -14.288 -10.080 14.444 1.00 97.38 95 ARG A CA 1
ATOM 739 C C . ARG A 1 95 ? -13.858 -10.266 15.896 1.00 97.38 95 ARG A C 1
ATOM 741 O O . ARG A 1 95 ? -14.602 -10.860 16.670 1.00 97.38 95 ARG A O 1
ATOM 748 N N . PHE A 1 96 ? -12.679 -9.765 16.253 1.00 97.94 96 PHE A N 1
ATOM 749 C CA . PHE A 1 96 ? -12.145 -9.852 17.612 1.00 97.94 96 PHE A CA 1
ATOM 750 C C . PHE A 1 96 ? -12.373 -8.588 18.453 1.00 97.94 96 PHE A C 1
ATOM 752 O O . PHE A 1 96 ? -11.903 -8.531 19.586 1.00 97.94 96 PHE A O 1
ATOM 759 N N . ALA A 1 97 ? -13.095 -7.596 17.919 1.00 97.62 97 ALA A N 1
ATOM 760 C CA . ALA A 1 97 ? -13.358 -6.309 18.561 1.00 97.62 97 ALA A CA 1
ATOM 761 C C . ALA A 1 97 ? -12.091 -5.608 19.092 1.00 97.62 97 ALA A C 1
ATOM 763 O O . ALA A 1 97 ? -12.138 -4.918 20.109 1.00 97.62 97 ALA A O 1
ATOM 764 N N . TRP A 1 98 ? -10.955 -5.782 18.408 1.00 98.12 98 TRP A N 1
ATOM 765 C CA . TRP A 1 98 ? -9.702 -5.156 18.816 1.00 98.12 98 TRP A CA 1
ATOM 766 C C . TRP A 1 98 ? -9.745 -3.651 18.580 1.00 98.12 98 TRP A C 1
ATOM 768 O O . TRP A 1 98 ? -10.149 -3.167 17.522 1.00 98.12 98 TRP A O 1
ATOM 778 N N . THR A 1 99 ? -9.267 -2.915 19.569 1.00 97.12 99 THR A N 1
ATOM 779 C CA . THR A 1 99 ? -9.159 -1.460 19.573 1.00 97.12 99 THR A CA 1
ATOM 780 C C . THR A 1 99 ? -7.693 -1.050 19.711 1.00 97.12 99 THR A C 1
ATOM 782 O O . THR A 1 99 ? -6.864 -1.869 20.101 1.00 97.12 99 THR A O 1
ATOM 785 N N . PRO A 1 100 ? -7.333 0.228 19.498 1.00 97.12 100 PRO A N 1
ATOM 786 C CA . PRO A 1 100 ? -5.967 0.701 19.744 1.00 97.12 100 PRO A CA 1
ATOM 787 C C . PRO A 1 100 ? -5.449 0.505 21.183 1.00 97.12 100 PRO A C 1
ATOM 789 O O . PRO A 1 100 ? -4.254 0.677 21.421 1.00 97.12 100 PRO A O 1
ATOM 792 N N . LYS A 1 101 ? -6.316 0.155 22.148 1.00 98.00 101 LYS A N 1
ATOM 793 C CA . LYS A 1 101 ? -5.916 -0.218 23.517 1.00 98.00 101 LYS A CA 1
ATOM 794 C C . LYS A 1 101 ? -5.355 -1.642 23.605 1.00 98.00 101 LYS A C 1
ATOM 796 O O . LYS A 1 101 ? -4.691 -1.967 24.584 1.00 98.00 101 LYS A O 1
ATOM 801 N N . ASP A 1 102 ? -5.613 -2.474 22.601 1.00 98.31 102 ASP A N 1
ATOM 802 C CA . ASP A 1 102 ? -5.236 -3.881 22.560 1.00 98.31 102 ASP A CA 1
ATOM 803 C C . ASP A 1 102 ? -3.928 -4.067 21.782 1.00 98.31 102 ASP A C 1
ATOM 805 O O . ASP A 1 102 ? -3.783 -3.589 20.657 1.00 98.31 102 ASP A O 1
ATOM 809 N N . GLN A 1 103 ? -2.980 -4.834 22.328 1.00 98.44 103 GLN A N 1
ATOM 810 C CA . GLN A 1 103 ? -1.731 -5.156 21.621 1.00 98.44 103 GLN A CA 1
ATOM 811 C C . GLN A 1 103 ? -1.995 -5.825 20.261 1.00 98.44 103 GLN A C 1
ATOM 813 O O . GLN A 1 103 ? -1.297 -5.555 19.286 1.00 98.44 103 GLN A O 1
ATOM 818 N N . ALA A 1 104 ? -3.032 -6.663 20.179 1.00 98.38 104 ALA A N 1
ATOM 819 C CA . ALA A 1 104 ? -3.389 -7.377 18.960 1.00 98.38 104 ALA A CA 1
ATOM 820 C C . ALA A 1 104 ? -3.790 -6.442 17.803 1.00 98.38 104 ALA A C 1
ATOM 822 O O . ALA A 1 104 ? -3.530 -6.774 16.648 1.00 98.38 104 ALA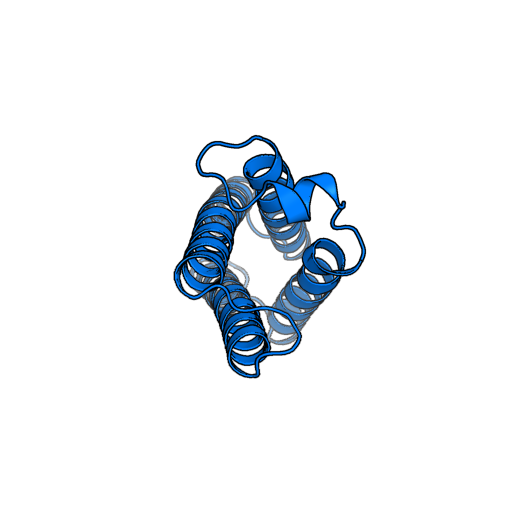 A O 1
ATOM 823 N N . PHE A 1 105 ? -4.341 -5.254 18.091 1.00 98.25 105 PHE A N 1
ATOM 824 C CA . PHE A 1 105 ? -4.595 -4.235 17.069 1.00 98.25 105 PHE A CA 1
ATOM 825 C C . PHE A 1 105 ? -3.289 -3.779 16.409 1.00 98.25 105 PHE A C 1
ATOM 827 O O . PHE A 1 105 ? -3.185 -3.752 15.185 1.00 98.25 105 PHE A O 1
ATOM 834 N N . TRP A 1 106 ? -2.270 -3.485 17.218 1.00 98.38 106 TRP A N 1
ATOM 835 C CA . TRP A 1 106 ? -0.955 -3.061 16.735 1.00 98.38 106 TRP A CA 1
ATOM 836 C C . TRP A 1 106 ? -0.215 -4.184 16.010 1.00 98.38 106 TRP A C 1
ATOM 838 O O . TRP A 1 106 ? 0.443 -3.935 15.003 1.00 98.38 106 TRP A O 1
ATOM 848 N N . THR A 1 107 ? -0.364 -5.429 16.468 1.00 98.50 107 THR A N 1
ATOM 849 C CA . THR A 1 107 ? 0.153 -6.600 15.749 1.00 98.50 107 THR A CA 1
ATOM 850 C C . THR A 1 107 ? -0.516 -6.756 14.384 1.00 98.50 107 THR A C 1
ATOM 852 O O . THR A 1 107 ? 0.183 -6.923 13.388 1.00 98.50 107 THR A O 1
ATOM 855 N N . ALA A 1 108 ? -1.847 -6.653 14.312 1.00 98.19 108 ALA A N 1
ATOM 856 C CA . ALA A 1 108 ? -2.579 -6.721 13.050 1.00 98.19 108 ALA A CA 1
ATOM 857 C C . ALA A 1 108 ? -2.174 -5.587 12.098 1.00 98.19 108 ALA A C 1
ATOM 859 O O . ALA A 1 108 ? -1.960 -5.844 10.919 1.00 98.19 108 ALA A O 1
ATOM 860 N N . LEU A 1 109 ? -1.995 -4.365 12.615 1.00 97.75 109 LEU A N 1
ATOM 861 C CA . LEU A 1 109 ? -1.473 -3.239 11.842 1.00 97.75 109 LEU A CA 1
ATOM 862 C C . LEU A 1 109 ? -0.067 -3.537 11.303 1.00 97.75 109 LEU A C 1
ATOM 864 O O . LEU A 1 109 ? 0.166 -3.381 10.116 1.00 97.75 109 LEU A O 1
ATOM 868 N N . GLY A 1 110 ? 0.868 -4.012 12.129 1.00 98.44 110 GLY A N 1
ATOM 869 C CA . GLY A 1 110 ? 2.225 -4.328 11.665 1.00 98.44 110 GLY A CA 1
ATOM 870 C C . GLY A 1 110 ? 2.264 -5.423 10.590 1.00 98.44 110 GLY A C 1
ATOM 871 O O . GLY A 1 110 ? 3.008 -5.313 9.612 1.00 98.44 110 GLY A O 1
ATOM 872 N N . ILE A 1 111 ? 1.434 -6.461 10.737 1.00 98.56 111 ILE A N 1
ATOM 873 C CA . ILE A 1 111 ? 1.294 -7.527 9.734 1.00 98.56 111 ILE A CA 1
ATOM 874 C C . ILE A 1 111 ? 0.732 -6.959 8.432 1.00 98.56 111 ILE A C 1
ATOM 876 O O . ILE A 1 111 ? 1.272 -7.236 7.367 1.00 98.56 111 ILE A O 1
ATOM 880 N N . ASP A 1 112 ? -0.307 -6.137 8.521 1.00 98.25 112 ASP A N 1
ATOM 881 C CA . ASP A 1 112 ? -0.928 -5.462 7.386 1.00 98.25 112 ASP A CA 1
ATOM 882 C C . ASP A 1 112 ? 0.088 -4.636 6.588 1.00 98.25 112 ASP A C 1
ATOM 884 O O . ASP A 1 112 ? 0.234 -4.842 5.386 1.00 98.25 112 ASP A O 1
ATOM 888 N N . GLN A 1 113 ? 0.906 -3.818 7.254 1.00 98.31 113 GLN A N 1
ATOM 889 C CA . GLN A 1 113 ? 1.996 -3.090 6.590 1.00 98.31 113 GLN A CA 1
ATOM 890 C C . GLN A 1 113 ? 3.006 -4.032 5.917 1.00 98.31 113 GLN A C 1
ATOM 892 O O . GLN A 1 113 ? 3.449 -3.799 4.794 1.00 98.31 113 GLN A O 1
ATOM 897 N N . THR A 1 114 ? 3.352 -5.138 6.577 1.00 98.62 114 THR A N 1
ATOM 898 C CA . THR A 1 114 ? 4.292 -6.128 6.028 1.00 98.62 114 THR A CA 1
ATOM 899 C C . THR A 1 114 ? 3.743 -6.801 4.768 1.00 98.62 114 THR A C 1
ATOM 901 O O . THR A 1 114 ? 4.483 -6.990 3.804 1.00 98.62 114 THR A O 1
ATOM 904 N N . VAL A 1 115 ? 2.451 -7.138 4.748 1.00 98.69 115 VAL A N 1
ATOM 905 C CA . VAL A 1 115 ? 1.778 -7.767 3.602 1.00 98.69 115 VAL A CA 1
ATOM 906 C C . VAL A 1 115 ? 1.776 -6.839 2.386 1.00 98.69 115 VAL A C 1
ATOM 908 O O . VAL A 1 115 ? 2.085 -7.282 1.278 1.00 98.69 115 VAL A O 1
ATOM 911 N N . HIS A 1 116 ? 1.507 -5.550 2.581 1.00 98.69 116 HIS A N 1
ATOM 912 C CA . HIS A 1 116 ? 1.571 -4.567 1.502 1.00 98.69 116 HIS A CA 1
ATOM 913 C C . HIS A 1 116 ? 3.006 -4.333 1.010 1.00 98.69 116 HIS A C 1
ATOM 915 O O . HIS A 1 116 ? 3.253 -4.306 -0.191 1.00 98.69 116 HIS A O 1
ATOM 921 N N . HIS A 1 117 ? 3.999 -4.268 1.900 1.00 98.50 117 HIS A N 1
ATOM 922 C CA . HIS A 1 117 ? 5.399 -4.186 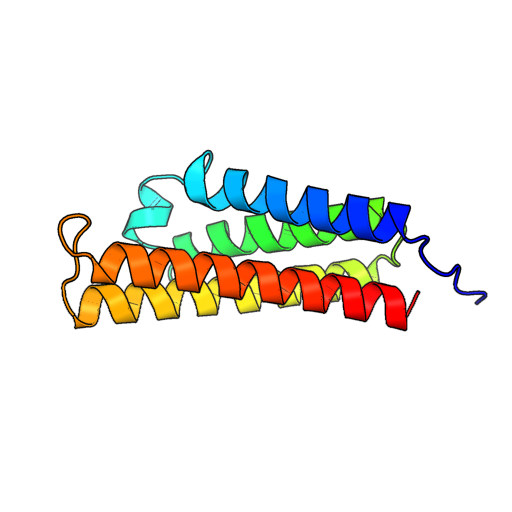1.468 1.00 98.50 117 HIS A CA 1
ATOM 923 C C . HIS A 1 117 ? 5.859 -5.436 0.703 1.00 98.50 117 HIS A C 1
ATOM 925 O O . HIS A 1 117 ? 6.628 -5.331 -0.254 1.00 98.50 117 HIS A O 1
ATOM 931 N N . ALA A 1 118 ? 5.364 -6.621 1.070 1.00 98.69 118 ALA A N 1
ATOM 932 C CA . ALA A 1 118 ? 5.636 -7.848 0.331 1.00 98.69 118 ALA A CA 1
ATOM 933 C C . ALA A 1 118 ? 5.044 -7.817 -1.089 1.00 98.69 118 ALA A C 1
ATOM 935 O O . ALA A 1 118 ? 5.678 -8.319 -2.020 1.00 98.69 118 ALA A O 1
ATOM 936 N N . SER A 1 119 ? 3.881 -7.183 -1.289 1.00 98.44 119 SER A N 1
ATOM 937 C CA . SER A 1 119 ? 3.319 -6.994 -2.633 1.00 98.44 119 SER A CA 1
ATOM 938 C C . SER A 1 119 ? 4.219 -6.104 -3.499 1.00 98.44 119 SER A C 1
ATOM 940 O O . SER A 1 119 ? 4.438 -6.410 -4.669 1.00 98.44 119 SER A O 1
ATOM 942 N N . TYR A 1 120 ? 4.843 -5.074 -2.921 1.00 98.50 120 TYR A N 1
ATOM 943 C CA . TYR A 1 120 ? 5.813 -4.234 -3.630 1.00 98.50 120 TYR A CA 1
ATOM 944 C C . TYR A 1 120 ? 7.096 -4.971 -3.992 1.00 98.50 120 TYR A C 1
ATOM 946 O O . TYR A 1 120 ? 7.619 -4.770 -5.088 1.00 98.50 120 TYR A O 1
ATOM 954 N N . LEU A 1 121 ? 7.577 -5.864 -3.123 1.00 98.12 121 LEU A N 1
ATOM 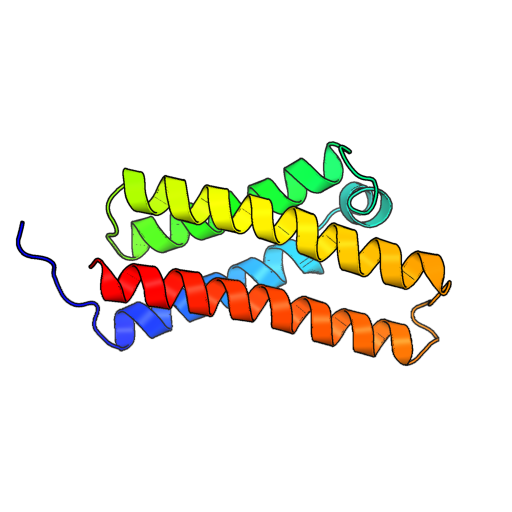955 C CA . LEU A 1 121 ? 8.690 -6.750 -3.468 1.00 98.12 121 LEU A CA 1
ATOM 956 C C . LEU A 1 121 ? 8.321 -7.659 -4.645 1.00 98.12 121 LEU A C 1
ATOM 958 O O . LEU A 1 121 ? 9.140 -7.838 -5.541 1.00 98.12 121 LEU A O 1
ATOM 962 N N . ALA A 1 122 ? 7.090 -8.180 -4.690 1.00 97.81 122 ALA A N 1
ATOM 963 C CA . ALA A 1 122 ? 6.613 -8.970 -5.822 1.00 97.81 122 ALA A CA 1
ATOM 964 C C . ALA A 1 122 ? 6.517 -8.136 -7.112 1.00 97.81 122 ALA A C 1
ATOM 966 O O . ALA A 1 122 ? 6.990 -8.581 -8.155 1.00 97.81 122 ALA A O 1
ATOM 967 N N . VAL A 1 123 ? 5.977 -6.914 -7.045 1.00 97.31 123 VAL A N 1
ATOM 968 C CA . VAL A 1 123 ? 5.928 -5.980 -8.183 1.00 97.31 123 VAL A CA 1
ATOM 969 C C . VAL A 1 123 ? 7.334 -5.680 -8.708 1.00 97.31 123 VAL A C 1
ATOM 971 O O . VAL A 1 123 ? 7.568 -5.800 -9.908 1.00 97.31 123 VAL A O 1
ATOM 974 N N . ALA A 1 124 ? 8.279 -5.343 -7.826 1.00 95.56 124 ALA A N 1
ATOM 975 C CA . ALA A 1 124 ? 9.660 -5.061 -8.206 1.00 95.56 124 ALA A CA 1
ATOM 976 C C . ALA A 1 124 ? 10.361 -6.301 -8.784 1.00 95.56 124 ALA A C 1
ATOM 978 O O . ALA A 1 124 ? 11.037 -6.201 -9.803 1.00 95.56 124 ALA A O 1
ATOM 979 N N . ALA A 1 125 ? 10.161 -7.480 -8.187 1.00 94.38 125 ALA A N 1
ATOM 980 C CA . ALA A 1 125 ? 10.716 -8.729 -8.699 1.00 94.38 125 ALA A CA 1
ATOM 981 C C . ALA A 1 125 ? 10.179 -9.051 -10.099 1.00 94.38 125 ALA A C 1
ATOM 983 O O . ALA A 1 125 ? 10.958 -9.380 -10.990 1.00 94.38 125 ALA A O 1
ATOM 984 N N . ILE A 1 126 ? 8.865 -8.920 -10.316 1.00 93.12 126 ILE A N 1
ATOM 985 C CA . ILE A 1 126 ? 8.254 -9.110 -11.635 1.00 93.12 126 ILE A CA 1
ATOM 986 C C . ILE A 1 126 ? 8.834 -8.106 -12.628 1.00 93.12 126 ILE A C 1
ATOM 988 O O . ILE A 1 126 ? 9.253 -8.524 -13.701 1.00 93.12 126 ILE A O 1
ATOM 992 N N . ALA A 1 127 ? 8.913 -6.823 -12.259 1.00 90.19 127 ALA A N 1
ATOM 993 C CA . ALA A 1 127 ? 9.484 -5.785 -13.109 1.00 90.19 127 ALA A CA 1
ATOM 994 C C . ALA A 1 127 ? 10.920 -6.125 -13.533 1.00 90.19 127 ALA A C 1
ATOM 996 O O . ALA A 1 127 ? 11.214 -6.069 -14.716 1.00 90.19 127 ALA A O 1
ATOM 997 N N . VAL A 1 128 ? 11.780 -6.565 -12.611 1.00 89.06 128 VAL A N 1
ATOM 998 C CA . VAL A 1 128 ? 13.163 -6.974 -12.917 1.00 89.06 128 VAL A CA 1
ATOM 999 C C . VAL A 1 128 ? 13.224 -8.213 -13.813 1.00 89.06 128 VAL A C 1
ATOM 1001 O O . VAL A 1 128 ? 14.075 -8.282 -14.692 1.00 89.06 128 VAL A O 1
ATOM 1004 N N . MET A 1 129 ? 12.350 -9.200 -13.602 1.00 88.38 129 MET A N 1
ATOM 1005 C CA . MET A 1 129 ? 12.372 -10.456 -14.366 1.00 88.38 129 MET A CA 1
ATOM 1006 C C . MET A 1 129 ? 11.906 -10.303 -15.819 1.00 88.38 129 MET A C 1
ATOM 1008 O O . MET A 1 129 ? 12.228 -11.154 -16.646 1.00 88.38 129 MET A O 1
ATOM 1012 N N . ILE A 1 130 ? 11.119 -9.268 -16.118 1.00 84.44 130 ILE A N 1
ATOM 1013 C CA . ILE A 1 130 ? 10.562 -9.015 -17.457 1.00 84.44 130 ILE A CA 1
ATOM 1014 C C . ILE A 1 130 ? 11.185 -7.798 -18.155 1.00 84.44 130 ILE A C 1
ATOM 1016 O O . ILE A 1 130 ? 10.861 -7.554 -19.319 1.00 84.44 130 ILE A O 1
ATOM 1020 N N . ALA A 1 131 ? 12.001 -7.024 -17.431 1.00 70.31 131 ALA A N 1
ATOM 1021 C CA . ALA A 1 131 ? 12.710 -5.844 -17.922 1.00 70.31 131 ALA A CA 1
ATOM 1022 C C . ALA A 1 131 ? 13.958 -6.187 -18.713 1.00 70.31 131 ALA A C 1
ATOM 1024 O O . ALA A 1 131 ? 14.486 -7.318 -18.588 1.00 70.31 131 ALA A O 1
#